Protein AF-A0A957UD30-F1 (afdb_monomer)

Mean predicted aligned error: 4.39 Å

Structure (mmCIF, N/CA/C/O backbone):
data_AF-A0A957UD30-F1
#
_entry.id   AF-A0A957UD30-F1
#
loop_
_atom_site.group_PDB
_atom_site.id
_atom_site.type_symbol
_atom_site.label_atom_id
_atom_site.label_alt_id
_atom_site.label_comp_id
_atom_site.label_asym_id
_atom_site.label_entity_id
_atom_site.label_seq_id
_atom_site.pdbx_PDB_ins_code
_atom_site.Cartn_x
_atom_site.Cartn_y
_atom_site.Cartn_z
_atom_site.occupancy
_atom_site.B_iso_or_equiv
_atom_site.auth_seq_id
_atom_site.auth_comp_id
_atom_site.auth_asym_id
_atom_site.auth_atom_id
_atom_site.pdbx_PDB_model_num
ATOM 1 N N . ALA A 1 1 ? -13.349 -13.678 13.153 1.00 71.50 1 ALA A N 1
ATOM 2 C CA . ALA A 1 1 ? -13.781 -13.770 14.564 1.00 71.50 1 ALA A CA 1
ATOM 3 C C . ALA A 1 1 ? -12.715 -14.388 15.477 1.00 71.50 1 ALA A C 1
ATOM 5 O O . ALA A 1 1 ? -12.380 -13.743 16.455 1.00 71.50 1 ALA A O 1
ATOM 6 N N . ALA A 1 2 ? -12.139 -15.567 15.177 1.00 89.81 2 ALA A N 1
ATOM 7 C CA . ALA A 1 2 ? -11.136 -16.198 16.060 1.00 89.81 2 ALA A CA 1
ATOM 8 C C . ALA A 1 2 ? -9.912 -15.302 16.354 1.00 89.81 2 ALA A C 1
ATOM 10 O O . ALA A 1 2 ? -9.639 -15.023 17.514 1.00 89.81 2 ALA A O 1
ATOM 11 N N . LEU A 1 3 ? -9.271 -14.750 15.315 1.00 94.50 3 LEU A N 1
ATOM 12 C CA . LEU A 1 3 ? -8.120 -13.846 15.476 1.00 94.50 3 LEU A CA 1
ATOM 13 C C . LEU A 1 3 ? -8.453 -12.560 16.256 1.00 94.50 3 LEU A C 1
ATOM 15 O O . LEU A 1 3 ? -7.629 -12.082 17.025 1.00 94.50 3 LEU A O 1
ATOM 19 N N . LEU A 1 4 ? -9.671 -12.021 16.111 1.00 95.50 4 LEU A N 1
ATOM 20 C CA . LEU A 1 4 ? -10.111 -10.854 16.886 1.00 95.50 4 LEU A CA 1
ATOM 21 C C . LEU A 1 4 ? -10.242 -11.192 18.373 1.00 95.50 4 LEU A C 1
ATOM 23 O O . LEU A 1 4 ? -9.811 -10.419 19.219 1.00 95.50 4 LEU A O 1
ATOM 27 N N . ALA A 1 5 ? -10.784 -12.367 18.699 1.00 94.50 5 ALA A N 1
ATOM 28 C CA . ALA A 1 5 ? -10.881 -12.818 20.082 1.00 94.50 5 ALA A CA 1
ATOM 29 C C . ALA A 1 5 ? -9.500 -13.079 20.705 1.00 94.50 5 ALA A C 1
ATOM 31 O O . ALA A 1 5 ? -9.269 -12.687 21.846 1.00 94.50 5 ALA A O 1
ATOM 32 N N . GLU A 1 6 ? -8.575 -13.683 19.954 1.00 95.88 6 GLU A N 1
ATOM 33 C CA . GLU A 1 6 ? -7.180 -13.877 20.380 1.00 95.88 6 GLU A CA 1
ATOM 34 C C . GLU A 1 6 ? -6.466 -12.543 20.644 1.00 95.88 6 GLU A C 1
ATOM 36 O O . GLU A 1 6 ? -5.699 -12.436 21.598 1.00 95.88 6 GLU A O 1
ATOM 41 N N . ALA A 1 7 ? -6.782 -11.509 19.860 1.00 95.25 7 ALA A N 1
ATOM 42 C CA . ALA A 1 7 ? -6.290 -10.147 20.054 1.00 95.25 7 ALA A CA 1
ATOM 43 C C . ALA A 1 7 ? -6.998 -9.373 21.189 1.00 95.25 7 ALA A C 1
ATOM 45 O O . ALA A 1 7 ? -6.661 -8.220 21.442 1.00 95.25 7 ALA A O 1
ATOM 46 N N . GLY A 1 8 ? -7.984 -9.967 21.874 1.00 96.38 8 GLY A N 1
ATOM 47 C CA . GLY A 1 8 ? -8.761 -9.291 22.921 1.00 96.38 8 GLY A CA 1
ATOM 48 C C . GLY A 1 8 ? -9.836 -8.327 22.401 1.00 96.38 8 GLY A C 1
ATOM 49 O O . GLY A 1 8 ? -10.389 -7.557 23.178 1.00 96.38 8 GLY A O 1
ATOM 50 N N . LEU A 1 9 ? -10.163 -8.394 21.109 1.00 96.25 9 LEU A N 1
ATOM 51 C CA . LEU A 1 9 ? -11.149 -7.570 20.399 1.00 96.25 9 LEU A CA 1
ATOM 52 C C . LEU A 1 9 ? -12.376 -8.403 19.990 1.00 96.25 9 LEU A C 1
ATOM 54 O O . LEU A 1 9 ? -12.912 -8.258 18.893 1.00 96.25 9 LEU A O 1
ATOM 58 N N . ALA A 1 10 ? -12.804 -9.335 20.849 1.00 93.69 10 ALA A N 1
ATOM 59 C CA . ALA A 1 10 ? -13.916 -10.246 20.556 1.00 93.69 10 ALA A CA 1
ATOM 60 C C . ALA A 1 10 ? -15.241 -9.510 20.284 1.00 93.69 10 ALA A C 1
ATOM 62 O O . ALA A 1 10 ? -16.039 -9.977 19.473 1.00 93.69 10 ALA A O 1
ATOM 63 N N . ASP A 1 11 ? -15.435 -8.361 20.934 1.00 93.44 11 ASP A N 1
ATOM 64 C CA . ASP A 1 11 ? -16.599 -7.486 20.753 1.00 93.44 11 ASP A CA 1
ATOM 65 C C . ASP A 1 11 ? -16.471 -6.568 19.523 1.00 93.44 11 ASP A C 1
ATOM 67 O O . ASP A 1 11 ? -17.377 -5.787 19.236 1.00 93.44 11 ASP A O 1
ATOM 71 N N . GLY A 1 12 ? -15.366 -6.681 18.782 1.00 95.50 12 GLY A N 1
ATOM 72 C CA . GLY A 1 12 ? -15.057 -5.837 17.640 1.00 95.50 12 GLY A CA 1
ATOM 73 C C . GLY A 1 12 ? -14.379 -4.523 18.017 1.00 95.50 12 GLY A C 1
ATOM 74 O O . GLY A 1 12 ? -13.949 -4.311 19.151 1.00 95.50 12 GLY A O 1
ATOM 75 N N . PHE A 1 13 ? -14.243 -3.658 17.019 1.00 97.62 13 PHE A N 1
ATOM 76 C CA . PHE A 1 13 ? -13.701 -2.307 17.134 1.00 97.62 13 PHE A CA 1
ATOM 77 C C . PHE A 1 13 ? -14.196 -1.461 15.957 1.00 97.62 13 PHE A C 1
ATOM 79 O O . PHE A 1 13 ? -14.810 -1.974 15.017 1.00 97.62 13 PHE A O 1
ATOM 86 N N . GLU A 1 14 ? -13.934 -0.165 16.021 1.00 98.12 14 GL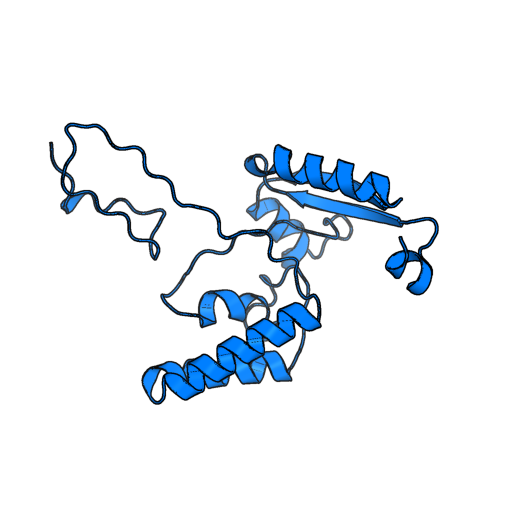U A N 1
ATOM 87 C CA . GLU A 1 14 ? -14.269 0.801 14.983 1.00 98.12 14 GLU A CA 1
ATOM 88 C C . GLU A 1 14 ? -12.988 1.467 14.495 1.00 98.12 14 GLU A C 1
ATOM 90 O O . GLU A 1 14 ? -12.097 1.714 15.306 1.00 98.12 14 GLU A O 1
ATOM 95 N N . PHE A 1 15 ? -12.895 1.718 13.190 1.00 97.69 15 PHE A N 1
ATOM 96 C CA . PHE A 1 15 ? -11.810 2.504 12.606 1.00 97.69 15 PHE A CA 1
ATOM 97 C C . PHE A 1 15 ? -12.262 3.227 11.334 1.00 97.69 15 PHE A C 1
ATOM 99 O O . PHE A 1 15 ? -13.268 2.841 10.725 1.00 97.69 15 PHE A O 1
ATOM 106 N N . SER A 1 16 ? -11.532 4.259 10.911 1.00 97.88 16 SER A N 1
ATOM 107 C CA . SER A 1 16 ? -11.790 4.970 9.655 1.00 97.88 16 SER A CA 1
ATOM 108 C C . SER A 1 16 ? -10.843 4.596 8.516 1.00 97.88 16 SER A C 1
ATOM 110 O O . SER A 1 16 ? -9.674 4.261 8.710 1.00 97.88 16 SER A O 1
ATOM 112 N N . MET A 1 17 ? -11.366 4.654 7.288 1.00 97.50 17 MET A N 1
ATOM 113 C CA . MET A 1 17 ? -10.611 4.427 6.063 1.00 97.50 17 MET A CA 1
ATOM 114 C C . MET A 1 17 ? -10.848 5.536 5.042 1.00 97.50 17 MET A C 1
ATOM 116 O O . MET A 1 17 ? -11.978 5.769 4.602 1.00 97.50 17 MET A O 1
ATOM 120 N N . GLY A 1 18 ? -9.748 6.164 4.633 1.00 97.06 18 GLY A N 1
ATOM 121 C CA . GLY A 1 18 ? -9.672 7.135 3.554 1.00 97.06 18 GLY A CA 1
ATOM 122 C C . GLY A 1 18 ? -9.612 6.455 2.189 1.00 97.06 18 GLY A C 1
ATOM 123 O O . GLY A 1 18 ? -8.823 5.526 2.007 1.00 97.06 18 GLY A O 1
ATOM 124 N N . PHE A 1 19 ? -10.410 6.919 1.227 1.00 96.88 19 PHE A N 1
ATOM 125 C CA . PHE A 1 19 ? -10.414 6.368 -0.132 1.00 96.88 19 PHE A CA 1
ATOM 126 C C . PHE A 1 19 ? -10.753 7.400 -1.210 1.00 96.88 19 PHE A C 1
ATOM 128 O O . PHE A 1 19 ? -11.427 8.403 -0.944 1.00 96.88 19 PHE A O 1
ATOM 135 N N . ASP A 1 20 ? -10.313 7.131 -2.443 1.00 94.81 20 ASP A N 1
ATOM 136 C CA . ASP A 1 20 ? -10.613 7.992 -3.586 1.00 94.81 20 ASP A CA 1
ATOM 137 C C . ASP A 1 20 ? -12.067 7.804 -4.052 1.00 94.81 20 ASP A C 1
ATOM 139 O O . ASP A 1 20 ? -12.607 6.699 -3.980 1.00 94.81 20 ASP A O 1
ATOM 143 N N . PRO A 1 21 ? -12.731 8.834 -4.613 1.00 93.44 21 PRO A N 1
ATOM 144 C CA . PRO A 1 21 ? -14.132 8.730 -5.035 1.00 93.44 21 PRO A CA 1
ATOM 145 C C . PRO A 1 21 ? -14.454 7.544 -5.961 1.00 93.44 21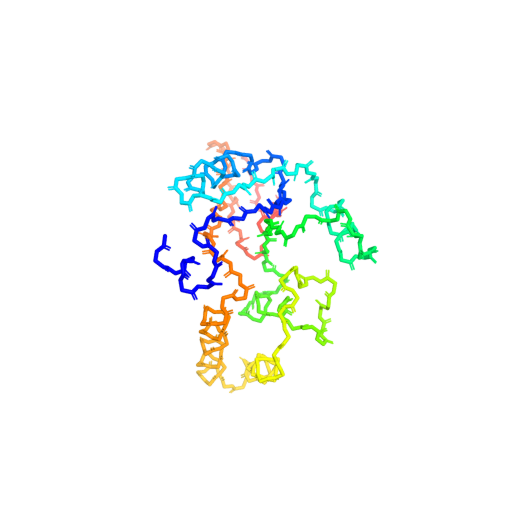 PRO A C 1
ATOM 147 O O . PRO A 1 21 ? -15.548 6.980 -5.888 1.00 93.44 21 PRO A O 1
ATOM 150 N N . GLU A 1 22 ? -13.506 7.149 -6.812 1.00 91.75 22 GLU A N 1
ATOM 151 C CA . GLU A 1 22 ? -13.640 6.024 -7.749 1.00 91.75 22 GLU A CA 1
ATOM 152 C C . GLU A 1 22 ? -13.652 4.652 -7.054 1.00 91.75 22 GLU A C 1
ATOM 154 O O . GLU A 1 22 ? -14.134 3.669 -7.618 1.00 91.75 22 GLU A O 1
ATOM 159 N N . GLU A 1 23 ? -13.163 4.577 -5.818 1.00 93.81 23 GLU A N 1
ATOM 160 C CA . GLU A 1 23 ? -13.010 3.344 -5.043 1.00 93.81 23 GLU A CA 1
ATOM 161 C C . GLU A 1 23 ? -14.200 3.071 -4.116 1.00 93.81 23 GLU A C 1
ATOM 163 O O . GLU A 1 23 ? -14.229 2.048 -3.430 1.00 93.81 23 GLU A O 1
ATOM 168 N N . ARG A 1 24 ? -15.222 3.937 -4.124 1.00 95.88 24 ARG A N 1
ATOM 169 C CA . ARG A 1 24 ? -16.425 3.797 -3.288 1.00 95.88 24 ARG A CA 1
ATOM 170 C C . ARG A 1 24 ? -17.044 2.390 -3.307 1.00 95.88 24 ARG A C 1
ATOM 172 O O . ARG A 1 24 ? -17.324 1.883 -2.224 1.00 95.88 24 ARG A O 1
ATOM 179 N N . PRO A 1 25 ? -17.232 1.716 -4.462 1.00 95.56 25 PRO A N 1
ATOM 180 C CA . PRO A 1 25 ? -17.816 0.374 -4.464 1.00 95.56 25 PRO A CA 1
ATOM 181 C C . PRO A 1 25 ? -16.967 -0.655 -3.706 1.00 95.56 25 PRO A C 1
ATOM 183 O O . PRO A 1 25 ? -17.505 -1.573 -3.092 1.00 95.56 25 PRO A O 1
ATOM 186 N N . MET A 1 26 ? -15.638 -0.506 -3.740 1.00 94.69 26 MET A N 1
ATOM 187 C CA . MET A 1 26 ? -14.720 -1.348 -2.977 1.00 94.69 26 MET A CA 1
ATOM 188 C C . MET A 1 26 ? -14.821 -1.016 -1.485 1.00 94.69 26 MET A C 1
ATOM 190 O O . MET A 1 26 ? -15.016 -1.921 -0.680 1.00 94.69 26 MET A O 1
ATOM 194 N N . ALA A 1 27 ? -14.792 0.266 -1.122 1.00 96.88 27 ALA A N 1
ATOM 195 C CA . ALA A 1 27 ? -14.940 0.717 0.259 1.00 96.88 27 ALA A CA 1
ATOM 196 C C . ALA A 1 27 ? -16.250 0.232 0.919 1.00 96.88 27 ALA A C 1
ATOM 198 O O . ALA A 1 27 ? -16.226 -0.291 2.034 1.00 96.88 27 ALA A O 1
ATOM 199 N N . GLU A 1 28 ? -17.383 0.324 0.219 1.00 97.88 28 GLU A N 1
ATOM 200 C CA . GLU A 1 28 ? -18.683 -0.173 0.698 1.00 97.88 28 GLU A CA 1
ATOM 201 C C . GLU A 1 28 ? -18.700 -1.703 0.857 1.00 97.88 28 GLU A C 1
ATOM 203 O O . GLU A 1 28 ? -19.283 -2.22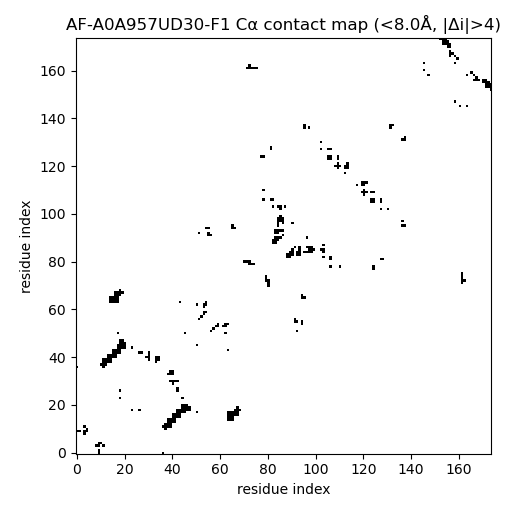2 1.811 1.00 97.88 28 GLU A O 1
ATOM 208 N N . LEU A 1 29 ? -18.019 -2.437 -0.033 1.00 97.56 29 LEU A N 1
ATOM 209 C CA . LEU A 1 29 ? -17.854 -3.884 0.101 1.00 97.56 29 LEU A CA 1
ATOM 210 C C . LEU A 1 29 ? -17.056 -4.236 1.363 1.00 97.56 29 LEU A C 1
ATOM 212 O O . LEU A 1 29 ? -17.493 -5.082 2.139 1.00 97.56 29 LEU A O 1
ATOM 216 N N . TRP A 1 30 ? -15.925 -3.569 1.604 1.00 97.19 30 TRP A N 1
ATOM 217 C CA . TRP A 1 30 ? -15.134 -3.767 2.823 1.00 97.19 30 TRP A CA 1
ATOM 218 C C . TRP A 1 30 ? -15.937 -3.445 4.081 1.00 97.19 30 TRP A C 1
ATOM 220 O O . TRP A 1 30 ? -15.932 -4.241 5.019 1.00 97.19 30 TRP A O 1
ATOM 230 N N . GLN A 1 31 ? -16.687 -2.339 4.082 1.00 98.44 31 GLN A N 1
ATOM 231 C CA . GLN A 1 31 ? -17.565 -1.977 5.194 1.00 98.44 31 GLN A CA 1
ATOM 232 C C . GLN A 1 31 ? -18.597 -3.080 5.477 1.00 98.44 31 GLN A C 1
ATOM 234 O O . GLN A 1 31 ? -18.776 -3.480 6.629 1.00 98.44 31 GLN A O 1
ATOM 239 N N . ALA A 1 32 ? -19.236 -3.622 4.436 1.00 98.50 32 ALA A N 1
ATOM 240 C CA . ALA A 1 32 ? -20.216 -4.694 4.577 1.00 98.50 32 ALA A CA 1
ATOM 241 C C . ALA A 1 32 ? -19.599 -6.022 5.057 1.00 98.50 32 ALA A C 1
ATOM 243 O O . ALA A 1 32 ? -20.221 -6.730 5.850 1.00 98.50 32 ALA A O 1
ATOM 244 N N . GLU A 1 33 ? -18.400 -6.383 4.592 1.00 97.69 33 GLU A N 1
ATOM 245 C CA . GLU A 1 33 ? -17.719 -7.619 5.000 1.00 97.69 33 GLU A CA 1
ATOM 246 C C . GLU A 1 33 ? -17.166 -7.539 6.432 1.00 97.69 33 GLU A C 1
ATOM 248 O O . GLU A 1 33 ? -17.319 -8.491 7.201 1.00 97.69 33 GLU A O 1
ATOM 253 N N . LEU A 1 34 ? -16.593 -6.399 6.828 1.00 97.38 34 LEU A N 1
ATOM 254 C CA . LEU A 1 34 ? -16.082 -6.170 8.183 1.00 97.38 34 LEU A CA 1
ATOM 255 C C . LEU A 1 34 ? -17.206 -6.154 9.229 1.00 97.38 34 LEU A C 1
ATOM 257 O O . LEU A 1 34 ? -17.059 -6.744 10.305 1.00 97.38 34 LEU A O 1
ATOM 261 N N . ALA A 1 35 ? -18.376 -5.611 8.882 1.00 97.94 35 ALA A N 1
ATOM 262 C CA . ALA A 1 35 ? -19.542 -5.627 9.762 1.00 97.94 35 ALA A CA 1
ATOM 263 C C . ALA A 1 35 ? -19.971 -7.056 10.152 1.00 97.94 35 ALA A C 1
ATOM 265 O O . ALA A 1 35 ? -20.429 -7.286 11.273 1.00 97.94 35 ALA A O 1
ATOM 266 N N . LYS A 1 36 ? -19.769 -8.055 9.277 1.00 96.94 36 LYS A N 1
ATOM 267 C CA . LYS A 1 36 ? -20.095 -9.469 9.568 1.00 96.94 36 LYS A CA 1
ATOM 268 C C . LYS A 1 36 ? -19.235 -10.071 10.679 1.00 96.94 36 LYS A C 1
ATOM 270 O O . LYS A 1 36 ? -19.608 -11.103 11.235 1.00 96.94 36 LYS A O 1
ATOM 275 N N . ILE A 1 37 ? -18.089 -9.464 10.984 1.00 96.31 37 ILE A N 1
ATOM 276 C CA . ILE A 1 37 ? -17.170 -9.904 12.040 1.00 96.31 37 ILE A CA 1
ATOM 277 C C . ILE A 1 37 ? -17.104 -8.924 13.219 1.00 96.31 37 ILE A C 1
ATOM 279 O O . ILE A 1 37 ? -16.209 -9.059 14.047 1.00 96.31 37 ILE A O 1
ATOM 283 N N . GLY A 1 38 ? -18.052 -7.982 13.308 1.00 95.69 38 GLY A N 1
ATOM 284 C CA . GLY A 1 38 ? -18.153 -7.020 14.409 1.00 95.69 38 GLY A CA 1
ATOM 285 C C . GLY A 1 38 ? -17.250 -5.795 14.269 1.00 95.69 38 GLY A C 1
ATOM 286 O O . GLY A 1 38 ? -17.124 -5.038 15.221 1.00 95.69 38 GLY A O 1
ATOM 287 N N . VAL A 1 39 ? -16.622 -5.586 13.111 1.00 98.19 39 VAL A N 1
ATOM 288 C CA . VAL A 1 39 ? -15.754 -4.427 12.877 1.00 98.19 39 VAL A CA 1
ATOM 289 C C . VAL A 1 39 ? -16.535 -3.339 12.145 1.00 98.19 39 VAL A C 1
ATOM 291 O O . VAL A 1 39 ? -17.072 -3.576 11.061 1.00 98.19 39 VAL A O 1
ATOM 294 N N . THR A 1 40 ? -16.593 -2.145 12.731 1.00 98.56 40 THR A N 1
ATOM 295 C CA . THR A 1 40 ? -17.234 -0.970 12.129 1.00 98.56 40 THR A CA 1
ATOM 296 C C . THR A 1 40 ? -16.202 -0.188 11.325 1.00 98.56 40 THR A C 1
ATOM 298 O O . THR A 1 40 ? -15.229 0.308 11.883 1.00 98.56 40 THR A O 1
ATOM 301 N N . LEU A 1 41 ? -16.414 -0.070 10.013 1.00 98.56 41 LEU A N 1
ATOM 302 C CA . LEU A 1 41 ? -15.559 0.723 9.129 1.00 98.56 41 LEU A CA 1
ATOM 303 C C . LEU A 1 41 ? -16.231 2.054 8.778 1.00 98.56 41 LEU A C 1
ATOM 305 O O . LEU A 1 41 ? -17.247 2.066 8.076 1.00 98.56 41 LEU A O 1
ATOM 309 N N . ASN A 1 42 ? -15.638 3.164 9.207 1.00 98.50 42 ASN A N 1
ATOM 310 C CA . ASN A 1 42 ? -16.046 4.507 8.811 1.00 98.50 42 ASN A CA 1
ATOM 311 C C . ASN A 1 42 ? -15.378 4.893 7.495 1.00 98.50 42 ASN A C 1
ATOM 313 O O . ASN A 1 42 ? -14.165 4.803 7.346 1.00 98.50 42 ASN A O 1
ATOM 317 N N . LEU A 1 43 ? -16.181 5.312 6.524 1.00 98.31 43 LEU A N 1
ATOM 318 C CA . LEU A 1 43 ? -15.713 5.616 5.178 1.00 98.31 43 LEU A CA 1
ATOM 319 C C . LEU A 1 43 ? -15.518 7.123 5.011 1.00 98.31 43 LEU A C 1
ATOM 321 O O . LEU A 1 43 ? -16.482 7.886 5.072 1.00 98.31 43 LEU A O 1
ATOM 325 N N . GLU A 1 44 ? -14.283 7.533 4.734 1.00 97.38 44 GLU A N 1
ATOM 326 C CA . GLU A 1 44 ? -13.898 8.928 4.532 1.00 97.38 44 GLU A CA 1
ATOM 327 C C . GLU A 1 44 ? -13.444 9.157 3.088 1.00 97.38 44 GLU A C 1
ATOM 329 O O . GLU A 1 44 ? -12.364 8.751 2.665 1.00 97.38 44 GLU A O 1
ATOM 334 N N . GLN A 1 45 ? -14.295 9.802 2.292 1.00 97.12 45 GLN A N 1
ATOM 335 C CA . GLN A 1 45 ? -13.987 10.051 0.887 1.00 97.12 45 GLN A CA 1
ATOM 336 C C . GLN A 1 45 ? -13.277 11.397 0.709 1.00 97.12 45 GLN A C 1
ATOM 338 O O . GLN A 1 45 ? -13.873 12.444 0.969 1.00 97.12 45 GLN A O 1
ATOM 343 N N . ALA A 1 46 ? -12.067 11.375 0.155 1.00 95.56 46 ALA A N 1
ATOM 344 C CA . ALA A 1 46 ? -11.322 12.559 -0.273 1.00 95.56 46 ALA A CA 1
ATOM 345 C C . ALA A 1 46 ? -10.351 12.185 -1.403 1.00 95.56 46 ALA A C 1
ATOM 347 O O . ALA A 1 46 ? -9.999 11.017 -1.554 1.00 95.56 46 ALA A O 1
ATOM 348 N N . ASP A 1 47 ? -9.930 13.154 -2.217 1.00 94.31 47 ASP A N 1
ATOM 349 C CA . ASP A 1 47 ? -8.892 12.897 -3.218 1.00 94.31 47 ASP A CA 1
ATOM 350 C C . ASP A 1 47 ? -7.548 12.547 -2.556 1.00 94.31 47 ASP A C 1
ATOM 352 O O . ASP A 1 47 ? -7.260 12.970 -1.433 1.00 94.31 47 ASP A O 1
ATOM 356 N N . PHE A 1 48 ? -6.722 11.782 -3.273 1.00 92.69 48 PHE A N 1
ATOM 357 C CA . PHE A 1 48 ? -5.434 11.299 -2.782 1.00 92.69 48 PHE A CA 1
ATOM 358 C C . PHE A 1 48 ? -4.540 12.401 -2.205 1.00 92.69 48 PHE A C 1
ATOM 360 O O . PHE A 1 48 ? -3.968 12.207 -1.136 1.00 92.69 48 PHE A O 1
ATOM 367 N N . MET A 1 49 ? -4.420 13.555 -2.873 1.00 93.81 49 MET A N 1
ATOM 368 C CA . MET A 1 49 ? -3.504 14.608 -2.421 1.00 93.81 49 MET A CA 1
ATOM 369 C C . MET A 1 49 ? -3.985 15.246 -1.121 1.00 93.81 49 MET A C 1
ATOM 371 O O . MET A 1 49 ? -3.168 15.481 -0.235 1.00 93.81 49 MET A O 1
ATOM 375 N N . THR A 1 50 ? -5.296 15.448 -0.973 1.00 94.50 50 THR A N 1
ATOM 376 C CA . THR A 1 50 ? -5.893 15.878 0.296 1.00 94.50 50 THR A CA 1
ATOM 377 C C . THR A 1 50 ? -5.600 14.866 1.407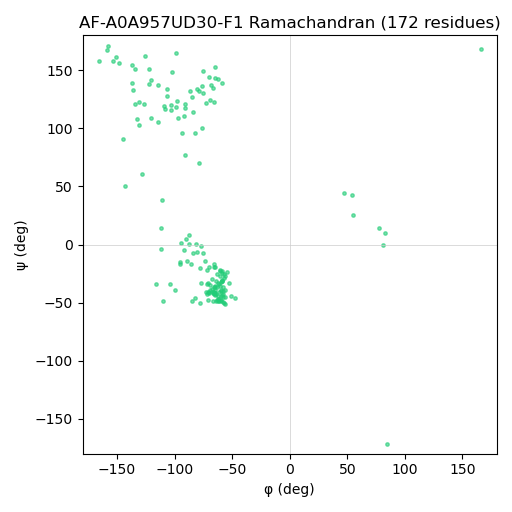 1.00 94.50 50 THR A C 1
ATOM 379 O O . THR A 1 50 ? -5.119 15.248 2.470 1.00 94.50 50 THR A O 1
ATOM 382 N N . ARG A 1 51 ? -5.818 13.564 1.164 1.00 94.69 51 ARG A N 1
ATOM 383 C CA . ARG A 1 51 ? -5.538 12.509 2.161 1.00 94.69 51 ARG A CA 1
ATOM 384 C C . ARG A 1 51 ? -4.061 12.447 2.537 1.00 94.69 51 ARG A C 1
ATOM 386 O O . ARG A 1 51 ? -3.734 12.357 3.717 1.00 94.69 51 ARG A O 1
ATOM 393 N N . TRP A 1 52 ? -3.177 12.521 1.547 1.00 95.12 52 TRP A N 1
ATOM 394 C CA . TRP A 1 52 ? -1.731 12.535 1.737 1.00 95.12 52 TRP A CA 1
ATOM 395 C C . TRP A 1 52 ? -1.274 13.738 2.562 1.00 95.12 52 TRP A C 1
ATOM 397 O O . TRP A 1 52 ? -0.532 13.574 3.526 1.00 95.12 52 TRP A O 1
ATOM 407 N N . GLU A 1 53 ? -1.761 14.937 2.246 1.00 94.75 53 GLU A N 1
ATOM 408 C CA . GLU A 1 53 ? -1.417 16.140 3.001 1.00 94.75 53 GLU A CA 1
ATOM 409 C C . GLU A 1 53 ? -1.942 16.062 4.444 1.00 94.75 53 GLU A C 1
ATOM 411 O O . GLU A 1 53 ? -1.213 16.362 5.388 1.00 94.75 53 GLU A O 1
ATOM 416 N N . THR A 1 54 ? -3.177 15.599 4.648 1.00 93.69 54 THR A N 1
ATOM 417 C CA . THR A 1 54 ? -3.761 15.433 5.986 1.00 93.69 54 THR A CA 1
ATOM 418 C C . THR A 1 54 ? -3.019 14.391 6.826 1.00 93.69 54 THR A C 1
ATOM 420 O O . THR A 1 54 ? -2.693 14.674 7.979 1.00 93.69 54 THR A O 1
ATOM 423 N N . ALA A 1 55 ? -2.747 13.209 6.269 1.00 93.12 55 ALA A N 1
ATOM 424 C CA . ALA A 1 55 ? -2.169 12.089 7.007 1.00 93.12 55 ALA A CA 1
ATOM 425 C C . ALA A 1 55 ? -0.645 12.185 7.143 1.00 93.12 55 ALA A C 1
ATOM 427 O O . ALA A 1 55 ? -0.106 11.966 8.224 1.00 93.12 55 ALA A O 1
ATOM 428 N N . MET A 1 56 ? 0.060 12.505 6.058 1.00 92.75 56 MET A N 1
ATOM 429 C CA . MET A 1 56 ? 1.514 12.342 5.985 1.00 92.75 56 MET A CA 1
ATOM 430 C C . MET A 1 56 ? 2.261 13.649 6.221 1.00 92.75 56 MET A C 1
ATOM 432 O O . MET A 1 56 ? 3.269 13.643 6.921 1.00 92.75 56 MET A O 1
ATOM 436 N N . VAL A 1 57 ? 1.754 14.767 5.694 1.00 91.44 57 VAL A N 1
ATOM 437 C CA . VAL A 1 57 ? 2.404 16.082 5.842 1.00 91.44 57 VAL A CA 1
ATOM 438 C C . VAL A 1 57 ? 2.016 16.754 7.156 1.00 91.44 57 VAL A C 1
ATOM 440 O O . VAL A 1 57 ? 2.877 17.242 7.885 1.00 91.44 57 VAL A O 1
ATOM 443 N N . ASN A 1 58 ? 0.718 16.791 7.458 1.00 91.81 58 ASN A N 1
ATOM 444 C CA . ASN A 1 58 ? 0.194 17.494 8.627 1.00 91.81 58 ASN A CA 1
ATOM 445 C C . ASN A 1 58 ? 0.134 16.625 9.886 1.00 91.81 58 ASN A C 1
ATOM 447 O O . ASN A 1 58 ? -0.064 17.181 10.965 1.00 91.81 58 ASN A O 1
ATOM 451 N N . ASP A 1 59 ? 0.276 15.301 9.747 1.00 89.75 59 ASP A N 1
ATOM 452 C CA . ASP A 1 59 ? 0.118 14.326 10.837 1.00 89.75 59 ASP A CA 1
ATOM 453 C C . ASP A 1 59 ? -1.158 14.597 11.658 1.00 89.75 59 ASP A C 1
ATOM 455 O O . ASP A 1 59 ? -1.155 14.673 12.889 1.00 89.75 59 ASP A O 1
ATOM 459 N N . SER A 1 60 ? -2.255 14.874 10.943 1.00 93.31 60 SER A N 1
ATOM 460 C CA . SER A 1 60 ? -3.499 15.321 11.560 1.00 93.31 60 SER A CA 1
ATOM 461 C C . SER A 1 60 ? -4.100 14.208 12.423 1.00 93.31 60 SER A C 1
ATOM 463 O O . SER A 1 60 ? -4.239 13.086 11.934 1.00 93.31 60 SER A O 1
ATOM 465 N N . PRO A 1 61 ? -4.564 14.498 13.653 1.00 90.94 61 PRO A N 1
ATOM 466 C CA . PRO A 1 61 ? -5.305 13.522 14.454 1.00 90.94 61 PRO A CA 1
ATOM 467 C C . PRO A 1 61 ? -6.659 13.148 13.831 1.00 90.94 61 PRO A C 1
ATOM 469 O O . PRO A 1 61 ? -7.240 12.140 14.216 1.00 90.94 61 PRO A O 1
ATOM 472 N N . ASP A 1 62 ? -7.147 13.953 12.882 1.00 89.44 62 ASP A N 1
ATOM 473 C CA . ASP A 1 62 ? -8.374 13.695 12.122 1.00 89.44 62 ASP A CA 1
ATOM 474 C C . ASP A 1 62 ? -8.106 12.886 10.835 1.00 89.44 62 ASP A C 1
ATOM 476 O O . ASP A 1 62 ? -9.000 12.729 10.010 1.00 89.44 62 ASP A O 1
ATOM 480 N N . ALA A 1 63 ? -6.867 12.438 10.597 1.00 94.00 63 ALA A N 1
ATOM 481 C CA . ALA A 1 63 ? -6.550 11.609 9.441 1.00 94.00 63 ALA A CA 1
ATOM 482 C C . ALA A 1 63 ? -7.153 10.199 9.589 1.00 94.00 63 ALA A C 1
ATOM 484 O O . ALA A 1 63 ? -7.121 9.641 10.688 1.00 94.00 63 ALA A O 1
ATOM 485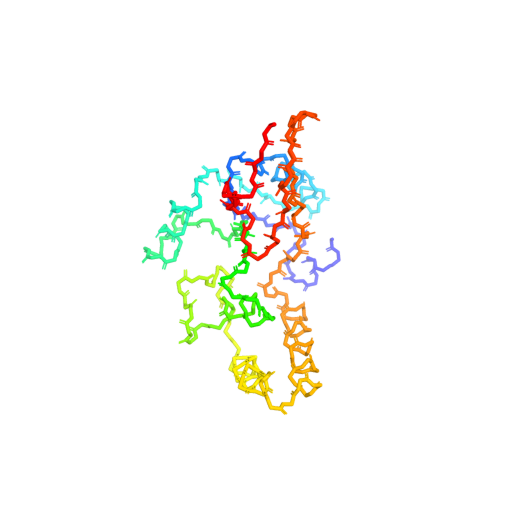 N N . PRO A 1 64 ? -7.622 9.576 8.490 1.00 94.44 64 PRO A N 1
ATOM 486 C CA . PRO A 1 64 ? -8.089 8.200 8.537 1.00 94.44 64 PRO A CA 1
ATOM 487 C C . PRO A 1 64 ? -7.010 7.223 9.010 1.00 94.44 64 PRO A C 1
ATOM 489 O O . PRO A 1 64 ? -5.865 7.297 8.556 1.00 94.44 64 PRO A O 1
ATOM 492 N N . GLU A 1 65 ? -7.395 6.260 9.849 1.00 95.12 65 GLU A N 1
ATOM 493 C CA . GLU A 1 65 ? -6.483 5.240 10.396 1.00 95.12 65 GLU A CA 1
ATOM 494 C C . GLU A 1 65 ? -5.970 4.271 9.321 1.00 95.12 65 GLU A C 1
ATOM 496 O O . GLU A 1 65 ? -4.854 3.761 9.411 1.00 95.12 65 GLU A O 1
ATOM 501 N N . ALA A 1 66 ? -6.770 4.034 8.280 1.00 95.25 66 ALA A N 1
ATOM 502 C CA . ALA A 1 66 ? -6.392 3.273 7.098 1.00 95.25 66 ALA A CA 1
ATOM 503 C C . ALA A 1 66 ? -6.567 4.111 5.828 1.00 95.25 66 ALA A C 1
ATOM 505 O O . ALA A 1 66 ? -7.434 4.976 5.740 1.00 95.25 66 ALA A O 1
ATOM 506 N N . ASN A 1 67 ? -5.768 3.834 4.801 1.00 95.38 67 ASN A N 1
ATOM 507 C CA . ASN A 1 67 ? -5.876 4.513 3.514 1.00 95.38 67 ASN A CA 1
ATOM 508 C C . ASN A 1 67 ? -5.759 3.519 2.365 1.00 95.38 67 ASN A C 1
ATOM 510 O O . ASN A 1 67 ? -4.906 2.631 2.381 1.00 95.38 67 ASN A O 1
ATOM 514 N N . THR A 1 68 ? -6.583 3.706 1.339 1.00 94.62 68 THR A N 1
ATOM 515 C CA . THR A 1 68 ? -6.351 3.081 0.040 1.00 94.62 68 THR A CA 1
ATOM 516 C C . THR A 1 68 ? -5.243 3.836 -0.680 1.00 94.62 68 THR A C 1
ATOM 518 O O . THR A 1 68 ? -5.194 5.073 -0.673 1.00 94.62 68 THR A O 1
ATOM 521 N N . ILE A 1 69 ? -4.328 3.083 -1.283 1.00 92.19 69 ILE A N 1
ATOM 522 C CA . ILE A 1 69 ? -3.183 3.623 -2.008 1.00 92.19 69 ILE A CA 1
ATOM 523 C C . ILE A 1 69 ? -3.043 2.850 -3.309 1.00 92.19 69 ILE A C 1
ATOM 525 O O . ILE A 1 69 ? -3.054 1.618 -3.323 1.00 92.19 69 ILE A O 1
ATOM 529 N N . PHE A 1 70 ? -2.870 3.591 -4.396 1.00 89.81 70 PHE A N 1
ATOM 530 C CA . PHE A 1 70 ? -2.397 3.057 -5.659 1.00 89.81 70 PHE A CA 1
ATOM 531 C C . PHE A 1 70 ? -0.955 3.511 -5.868 1.00 89.81 70 PHE A C 1
ATOM 533 O O . PHE A 1 70 ? -0.646 4.690 -5.702 1.00 89.81 70 PHE A O 1
ATOM 540 N N . TRP A 1 71 ? -0.087 2.582 -6.263 1.00 89.25 71 TRP A N 1
ATOM 541 C CA . TRP A 1 71 ? 1.297 2.884 -6.606 1.00 89.25 71 TRP A CA 1
ATOM 542 C C . TRP A 1 71 ? 1.628 2.351 -8.000 1.00 89.25 71 TRP A C 1
ATOM 544 O O . TRP A 1 71 ? 1.497 1.156 -8.270 1.00 89.25 71 TRP A O 1
ATOM 554 N N . GLY A 1 72 ? 2.040 3.251 -8.893 1.00 86.81 72 GLY A N 1
ATOM 555 C CA . GLY A 1 72 ? 2.553 2.917 -10.222 1.00 86.81 72 GLY A CA 1
ATOM 556 C C . GLY A 1 72 ? 4.085 2.929 -10.248 1.00 86.81 72 GLY A C 1
ATOM 557 O O . GLY A 1 72 ? 4.704 3.462 -9.332 1.00 86.81 72 GLY A O 1
ATOM 558 N N . PRO A 1 73 ? 4.725 2.356 -11.280 1.00 85.38 73 PRO A N 1
ATOM 559 C CA . PRO A 1 73 ? 6.178 2.390 -11.378 1.00 85.38 73 PRO A CA 1
ATOM 560 C C . PRO A 1 73 ? 6.680 3.792 -11.750 1.00 85.38 73 PRO A C 1
ATOM 562 O O . PRO A 1 73 ? 6.362 4.295 -12.827 1.00 85.38 73 PRO A O 1
ATOM 565 N N . ASP A 1 74 ? 7.535 4.386 -10.915 1.00 82.88 74 ASP A N 1
ATOM 566 C CA . ASP A 1 74 ? 8.316 5.583 -11.284 1.00 82.88 74 ASP A CA 1
ATOM 567 C C . ASP A 1 74 ? 9.508 5.214 -12.176 1.00 82.88 74 ASP A C 1
ATOM 569 O O . ASP A 1 74 ? 9.934 5.955 -13.065 1.00 82.88 74 ASP A O 1
ATOM 573 N N . ILE A 1 75 ? 10.056 4.027 -11.918 1.00 83.44 75 ILE A N 1
ATOM 574 C CA . ILE A 1 75 ? 11.137 3.393 -12.662 1.00 83.44 75 ILE A CA 1
ATOM 575 C C . ILE A 1 75 ? 10.776 1.934 -12.918 1.00 83.44 75 ILE A C 1
ATOM 577 O O . ILE A 1 75 ? 10.079 1.295 -12.131 1.00 83.44 75 ILE A O 1
ATOM 581 N N . VAL A 1 76 ? 11.279 1.373 -14.015 1.00 85.25 76 VAL A N 1
ATOM 582 C CA . VAL A 1 76 ? 11.040 -0.037 -14.335 1.00 85.25 76 VAL A CA 1
ATOM 583 C C . VAL A 1 76 ? 11.919 -0.917 -13.446 1.00 85.25 76 VAL A C 1
ATOM 585 O O . VAL A 1 76 ? 13.102 -1.097 -13.727 1.00 85.25 76 VAL A O 1
ATOM 588 N N . GLY A 1 77 ? 11.341 -1.477 -12.383 1.00 90.06 77 GLY A N 1
ATOM 589 C CA . GLY A 1 77 ? 11.998 -2.466 -11.527 1.00 90.06 77 GLY A CA 1
ATOM 590 C C . GLY A 1 77 ? 11.268 -2.693 -10.197 1.00 90.06 77 GLY A C 1
ATOM 591 O O . GLY A 1 77 ? 10.397 -1.902 -9.850 1.00 90.06 77 GLY A O 1
ATOM 592 N N . PRO A 1 78 ? 11.617 -3.741 -9.426 1.00 93.62 78 PRO A N 1
ATOM 593 C CA . PRO A 1 78 ? 10.921 -4.067 -8.175 1.00 93.62 78 PRO A CA 1
ATOM 594 C C . PRO A 1 78 ? 11.047 -2.987 -7.094 1.00 93.62 78 PRO A C 1
ATOM 596 O O . PRO A 1 78 ? 10.123 -2.791 -6.311 1.00 93.62 78 PRO A O 1
ATOM 599 N N . TYR A 1 79 ? 12.172 -2.262 -7.069 1.00 95.25 79 TYR A N 1
ATOM 600 C CA . TYR A 1 79 ? 12.477 -1.281 -6.025 1.00 95.25 79 TYR A CA 1
ATOM 601 C C . TYR A 1 79 ? 11.396 -0.202 -5.873 1.00 95.25 79 TYR A C 1
ATOM 603 O O . TYR A 1 79 ? 11.051 0.144 -4.748 1.00 95.25 79 TYR A O 1
ATOM 611 N N . THR A 1 80 ? 10.809 0.279 -6.977 1.00 93.31 80 THR A N 1
ATOM 612 C CA . THR A 1 80 ? 9.787 1.346 -6.952 1.00 93.31 80 THR A CA 1
ATOM 613 C C . THR A 1 80 ? 8.563 0.979 -6.112 1.00 93.31 80 THR A C 1
ATOM 615 O O . THR A 1 80 ? 7.998 1.856 -5.479 1.00 93.31 80 THR A O 1
ATOM 618 N N . TYR A 1 81 ? 8.191 -0.303 -6.042 1.00 94.12 81 TYR A N 1
ATOM 619 C CA . TYR A 1 81 ? 7.029 -0.771 -5.277 1.00 94.12 81 TYR A CA 1
ATOM 620 C C . TYR A 1 81 ? 7.347 -1.034 -3.801 1.00 94.12 81 TYR A C 1
ATOM 622 O O . TYR A 1 81 ? 6.443 -1.152 -2.980 1.00 94.12 81 TYR A O 1
ATOM 630 N N . LEU A 1 82 ? 8.633 -1.155 -3.468 1.00 95.94 82 LEU A N 1
ATOM 631 C CA . LEU A 1 82 ? 9.113 -1.552 -2.147 1.00 95.94 82 LEU A CA 1
ATOM 632 C C . LEU A 1 82 ? 9.644 -0.358 -1.345 1.00 95.94 82 LEU A C 1
ATOM 634 O O . LEU A 1 82 ? 9.455 -0.289 -0.130 1.00 95.94 82 LEU A O 1
ATOM 638 N N . VAL A 1 83 ? 10.259 0.617 -2.015 1.00 95.81 83 VAL A N 1
ATOM 639 C CA . VAL A 1 83 ? 10.802 1.818 -1.372 1.00 95.81 83 VAL A CA 1
ATOM 640 C C . VAL A 1 83 ? 9.767 2.680 -0.625 1.00 95.81 83 VAL A C 1
ATOM 642 O O . VAL A 1 83 ? 10.168 3.283 0.369 1.00 95.81 83 VAL A O 1
ATOM 645 N N . PRO A 1 84 ? 8.455 2.709 -0.960 1.00 94.81 84 PRO A N 1
ATOM 646 C CA . PRO A 1 84 ? 7.477 3.436 -0.145 1.00 94.81 84 PRO A CA 1
ATOM 647 C C . PRO A 1 84 ? 7.368 2.922 1.296 1.00 94.81 84 PRO A C 1
ATOM 649 O O . PRO A 1 84 ? 6.979 3.678 2.172 1.00 94.81 84 PRO A O 1
ATOM 652 N N . PHE A 1 85 ? 7.749 1.669 1.567 1.00 96.19 85 PHE A N 1
ATOM 653 C CA . PHE A 1 85 ? 7.780 1.102 2.921 1.00 96.19 85 PHE A CA 1
ATOM 654 C C . PHE A 1 85 ? 9.103 1.364 3.660 1.00 96.19 85 PHE A C 1
ATOM 656 O O . PHE A 1 85 ? 9.275 0.929 4.795 1.00 96.19 85 PHE A O 1
ATOM 663 N N . ASN A 1 86 ? 10.057 2.061 3.034 1.00 95.69 86 ASN A N 1
ATOM 664 C CA . ASN A 1 86 ? 11.321 2.437 3.656 1.00 95.69 86 ASN A CA 1
ATOM 665 C C . ASN A 1 86 ? 11.212 3.836 4.274 1.00 95.69 86 ASN A C 1
ATOM 667 O O . ASN A 1 86 ? 11.420 4.851 3.603 1.00 95.69 86 ASN A O 1
ATOM 671 N N . MET A 1 87 ? 10.923 3.885 5.579 1.00 91.19 87 MET A N 1
ATOM 672 C CA . MET A 1 87 ? 10.782 5.133 6.347 1.00 91.19 87 MET A CA 1
ATOM 673 C C . MET A 1 87 ? 12.027 6.025 6.335 1.00 91.19 87 MET A C 1
ATOM 675 O O . MET A 1 87 ? 11.911 7.229 6.550 1.00 91.19 87 MET A O 1
ATOM 679 N N . ALA A 1 88 ? 13.217 5.474 6.081 1.00 93.25 88 ALA A N 1
ATOM 680 C CA . ALA A 1 88 ? 14.439 6.270 6.003 1.00 93.25 88 ALA A CA 1
ATOM 681 C C . ALA A 1 88 ? 14.574 7.029 4.670 1.00 93.25 88 ALA A C 1
ATOM 683 O O . ALA A 1 88 ? 15.337 7.992 4.595 1.00 93.25 88 ALA A O 1
ATOM 684 N N . VAL A 1 89 ? 13.854 6.598 3.628 1.00 94.06 89 VAL A N 1
ATOM 685 C CA . VAL A 1 89 ? 13.958 7.151 2.269 1.00 94.06 89 VAL A CA 1
ATOM 686 C C . VAL A 1 89 ? 12.704 7.933 1.887 1.00 94.06 89 VAL A C 1
ATOM 688 O O . VAL A 1 89 ? 12.824 9.066 1.425 1.00 94.06 89 VAL A O 1
ATOM 691 N N . LEU A 1 90 ? 11.513 7.362 2.093 1.00 93.06 90 LEU A N 1
ATOM 692 C CA . LEU A 1 90 ? 10.227 7.969 1.727 1.00 93.06 90 LEU A CA 1
ATOM 693 C C . LEU A 1 90 ? 9.240 7.990 2.914 1.00 93.06 90 LEU A C 1
ATOM 695 O O . LEU A 1 90 ? 8.158 7.408 2.818 1.00 93.06 90 LEU A O 1
ATOM 699 N N . PRO A 1 91 ? 9.564 8.672 4.030 1.00 91.75 91 PRO A N 1
ATOM 700 C CA . PRO A 1 91 ? 8.699 8.699 5.216 1.00 91.75 91 PRO A CA 1
ATOM 701 C C . PRO A 1 91 ? 7.298 9.248 4.919 1.00 91.75 91 PRO A C 1
ATOM 703 O O . PRO A 1 91 ? 6.306 8.731 5.432 1.00 91.75 91 PRO A O 1
ATOM 706 N N . ASP A 1 92 ? 7.208 10.240 4.032 1.00 92.69 92 ASP A N 1
ATOM 707 C CA . ASP A 1 92 ? 5.948 10.900 3.684 1.00 92.69 92 ASP A CA 1
ATOM 708 C C . ASP A 1 92 ? 5.060 10.043 2.766 1.00 92.69 92 ASP A C 1
ATOM 710 O O . ASP A 1 92 ? 3.920 10.406 2.504 1.00 92.69 92 ASP A O 1
ATOM 714 N N . TRP A 1 93 ? 5.545 8.903 2.265 1.00 92.31 93 TRP A N 1
ATOM 715 C CA . TRP A 1 93 ? 4.788 8.020 1.363 1.00 92.31 93 TRP A CA 1
ATOM 716 C C . TRP A 1 93 ? 4.421 6.674 1.995 1.00 92.31 93 TRP A C 1
ATOM 718 O O . TRP A 1 93 ? 3.681 5.891 1.401 1.00 92.31 93 TRP A O 1
ATOM 728 N N . ASN A 1 94 ? 4.878 6.418 3.220 1.00 94.00 94 ASN A N 1
ATOM 729 C CA . ASN A 1 94 ? 4.629 5.174 3.935 1.00 94.00 94 ASN A CA 1
ATOM 730 C C . ASN A 1 94 ? 3.355 5.241 4.789 1.00 94.00 94 ASN A C 1
ATOM 732 O O . ASN A 1 94 ? 3.415 5.405 6.008 1.00 94.00 94 ASN A O 1
ATOM 736 N N . PHE A 1 95 ? 2.183 5.125 4.165 1.00 93.19 95 PHE A N 1
ATOM 737 C CA . PHE A 1 95 ? 0.900 5.251 4.875 1.00 93.19 95 PHE A CA 1
ATOM 738 C C . PHE A 1 95 ? 0.689 4.209 5.980 1.00 93.19 95 PHE A C 1
ATOM 740 O O . PHE A 1 95 ? -0.087 4.457 6.898 1.00 93.19 95 PHE A O 1
ATOM 747 N N . SER A 1 96 ? 1.379 3.067 5.929 1.00 92.94 96 SER A N 1
ATOM 748 C CA . SER A 1 96 ? 1.313 2.066 6.996 1.00 92.94 96 SER A CA 1
ATOM 749 C C . SER A 1 96 ? 2.253 2.346 8.163 1.00 92.94 96 SER A C 1
ATOM 751 O O . SER A 1 96 ? 2.193 1.646 9.172 1.00 92.94 96 SER A O 1
ATOM 753 N N . ARG A 1 97 ? 3.127 3.355 8.034 1.00 92.56 97 ARG A N 1
ATOM 754 C CA . ARG A 1 97 ? 4.174 3.692 9.008 1.00 92.56 97 ARG A CA 1
ATOM 755 C C . ARG A 1 97 ? 5.087 2.500 9.329 1.00 92.56 97 ARG A C 1
ATOM 757 O O . ARG A 1 97 ? 5.672 2.441 10.409 1.00 92.56 97 ARG A O 1
ATOM 764 N N . TYR A 1 98 ? 5.204 1.544 8.405 1.00 96.00 98 TYR A N 1
ATOM 765 C CA . TYR A 1 98 ? 6.031 0.354 8.582 1.00 96.00 98 TYR A CA 1
ATOM 766 C C . TYR A 1 98 ? 7.510 0.740 8.661 1.00 96.00 98 TYR A C 1
ATOM 768 O O . TYR A 1 98 ? 8.032 1.335 7.724 1.00 96.00 98 TYR A O 1
ATOM 776 N N . ASP A 1 99 ? 8.195 0.388 9.748 1.00 94.56 99 ASP A N 1
ATOM 777 C CA . ASP A 1 99 ? 9.613 0.698 9.938 1.00 94.56 99 ASP A CA 1
ATOM 778 C C . ASP A 1 99 ? 10.391 -0.548 10.370 1.00 94.56 99 ASP A C 1
ATOM 780 O O . ASP A 1 99 ? 10.328 -0.985 11.521 1.00 94.56 99 ASP A O 1
ATOM 784 N N . ASN A 1 100 ? 11.122 -1.139 9.424 1.00 97.38 100 ASN A N 1
ATOM 785 C CA . ASN A 1 100 ? 11.957 -2.305 9.670 1.00 97.38 100 ASN A CA 1
ATOM 786 C C . ASN A 1 100 ? 13.354 -2.107 9.050 1.00 97.38 100 ASN A C 1
ATOM 788 O O . ASN A 1 100 ? 13.515 -2.202 7.831 1.00 97.38 100 ASN A O 1
ATOM 792 N N . PRO A 1 101 ? 14.403 -1.894 9.869 1.00 97.19 101 PRO A N 1
ATOM 793 C CA . PRO A 1 101 ? 15.759 -1.676 9.369 1.00 97.19 101 PRO A CA 1
ATOM 794 C C . PRO A 1 101 ? 16.317 -2.829 8.525 1.00 97.19 101 PRO A C 1
ATOM 796 O O . PRO A 1 101 ? 17.117 -2.586 7.623 1.00 97.19 101 PRO A O 1
ATOM 799 N N . ALA A 1 102 ? 15.909 -4.075 8.799 1.00 97.94 102 ALA A N 1
ATOM 800 C CA . ALA A 1 102 ? 16.348 -5.229 8.017 1.00 97.94 102 ALA A CA 1
ATOM 801 C C . ALA A 1 102 ? 15.717 -5.225 6.618 1.00 97.94 102 ALA A C 1
ATOM 803 O O . ALA A 1 102 ? 16.414 -5.480 5.640 1.00 97.94 102 ALA A O 1
ATOM 804 N N . TYR A 1 103 ? 14.433 -4.866 6.522 1.00 98.38 103 TYR A N 1
ATOM 805 C CA . TYR A 1 103 ? 13.748 -4.671 5.245 1.00 98.38 103 TYR A CA 1
ATOM 806 C C . TYR A 1 103 ? 14.403 -3.546 4.431 1.00 98.38 103 TYR A C 1
ATOM 808 O O . TYR A 1 103 ? 14.740 -3.750 3.266 1.00 98.38 103 TYR A O 1
ATOM 816 N N . ASN A 1 104 ? 14.654 -2.394 5.065 1.00 97.50 104 ASN A N 1
ATOM 817 C CA . ASN A 1 104 ? 15.265 -1.229 4.415 1.00 97.50 104 ASN A CA 1
ATOM 818 C C . ASN A 1 104 ? 16.629 -1.587 3.802 1.00 97.50 104 ASN A C 1
ATOM 820 O O . ASN A 1 104 ? 16.864 -1.351 2.618 1.00 97.50 104 ASN A O 1
ATOM 824 N N . ALA A 1 105 ? 17.504 -2.226 4.587 1.00 97.88 105 ALA A N 1
ATOM 825 C CA . ALA A 1 105 ? 18.821 -2.651 4.115 1.00 97.88 105 ALA A CA 1
ATOM 826 C C . ALA A 1 105 ? 18.731 -3.663 2.961 1.00 97.88 105 ALA A C 1
ATOM 828 O O . ALA A 1 105 ? 19.476 -3.558 1.987 1.00 97.88 105 ALA A O 1
ATOM 829 N N . LEU A 1 106 ? 17.798 -4.616 3.055 1.00 98.31 106 LEU A N 1
ATOM 830 C CA . LEU A 1 106 ? 17.606 -5.662 2.056 1.00 98.31 106 LEU A CA 1
ATOM 831 C C . LEU A 1 106 ? 17.207 -5.087 0.691 1.00 98.31 106 LEU A C 1
ATOM 833 O O . LEU A 1 106 ? 17.787 -5.473 -0.324 1.00 98.31 106 LEU A O 1
ATOM 837 N N . ILE A 1 107 ? 16.242 -4.162 0.647 1.00 97.94 107 ILE A N 1
ATOM 838 C CA . ILE A 1 107 ? 15.782 -3.590 -0.628 1.00 97.94 107 ILE A CA 1
ATOM 839 C C . ILE A 1 107 ? 16.821 -2.657 -1.259 1.00 97.94 107 ILE A C 1
ATOM 841 O O . ILE A 1 107 ? 16.928 -2.614 -2.486 1.00 97.94 107 ILE A O 1
ATOM 845 N N . ASP A 1 108 ? 17.604 -1.943 -0.446 1.00 97.25 108 ASP A N 1
ATOM 846 C CA . ASP A 1 108 ? 18.646 -1.038 -0.934 1.00 97.25 108 ASP A CA 1
ATOM 847 C C . ASP A 1 108 ? 19.834 -1.825 -1.508 1.00 97.25 108 ASP A C 1
ATOM 849 O O . ASP A 1 108 ? 20.325 -1.506 -2.594 1.00 97.25 108 ASP A O 1
ATOM 853 N N . GLU A 1 109 ? 20.257 -2.904 -0.841 1.00 98.00 109 GLU A N 1
ATOM 854 C CA . GLU A 1 109 ? 21.299 -3.795 -1.361 1.00 98.00 109 GLU A CA 1
ATOM 855 C C . GLU A 1 109 ? 20.833 -4.517 -2.635 1.00 98.00 109 GLU A C 1
ATOM 857 O O . GLU A 1 109 ? 21.569 -4.553 -3.626 1.00 98.00 109 GLU A O 1
ATOM 862 N N . ALA A 1 110 ? 19.589 -5.007 -2.665 1.00 98.00 110 ALA A N 1
ATOM 863 C CA . ALA A 1 110 ? 19.006 -5.614 -3.861 1.00 98.00 110 ALA A CA 1
ATOM 864 C C . ALA A 1 110 ? 19.002 -4.640 -5.053 1.00 98.00 110 ALA A C 1
ATOM 866 O O . ALA A 1 110 ? 19.322 -5.024 -6.179 1.00 98.00 110 ALA A O 1
ATOM 867 N N . ASN A 1 111 ? 18.694 -3.362 -4.812 1.00 96.50 111 ASN A N 1
ATOM 868 C CA . ASN A 1 111 ? 18.706 -2.331 -5.846 1.00 96.50 111 ASN A CA 1
ATOM 869 C C . ASN A 1 111 ? 20.114 -2.075 -6.406 1.00 96.50 111 ASN A C 1
ATOM 871 O O . ASN A 1 111 ? 20.278 -1.931 -7.617 1.00 96.50 111 ASN A O 1
ATOM 875 N N . VAL A 1 112 ? 21.145 -2.079 -5.553 1.00 96.25 112 VAL A N 1
ATOM 876 C CA . VAL A 1 112 ? 22.548 -1.984 -5.995 1.00 96.25 112 VAL A CA 1
ATOM 877 C C . VAL A 1 112 ? 22.951 -3.211 -6.819 1.00 96.25 112 VAL A C 1
ATOM 879 O O . VAL A 1 112 ? 23.606 -3.066 -7.853 1.00 96.25 112 VAL A O 1
ATOM 882 N N . LEU A 1 113 ? 22.545 -4.412 -6.399 1.00 97.56 113 LEU A N 1
ATOM 883 C CA . LEU A 1 113 ? 22.871 -5.660 -7.095 1.00 97.56 113 LEU A CA 1
ATOM 884 C C . LEU A 1 113 ? 22.118 -5.837 -8.415 1.00 97.56 113 LEU A C 1
ATOM 886 O O . LEU A 1 113 ? 22.608 -6.543 -9.291 1.00 97.56 113 LEU A O 1
ATOM 890 N N . ALA A 1 114 ? 20.984 -5.163 -8.620 1.00 95.31 114 ALA A N 1
ATOM 891 C CA . ALA A 1 114 ? 20.157 -5.327 -9.818 1.00 95.31 114 ALA A CA 1
ATOM 892 C C . ALA A 1 114 ? 20.916 -5.110 -11.146 1.00 95.31 114 ALA A C 1
ATOM 894 O O . ALA A 1 114 ? 20.504 -5.636 -12.182 1.00 95.31 114 ALA A O 1
ATOM 895 N N . VAL A 1 115 ? 22.030 -4.364 -11.127 1.00 93.69 115 VAL A N 1
ATOM 896 C CA . VAL A 1 115 ? 22.870 -4.104 -12.310 1.00 93.69 115 VAL A CA 1
ATOM 897 C C . VAL A 1 115 ? 24.070 -5.048 -12.458 1.00 93.69 115 VAL A C 1
ATOM 899 O O . VAL A 1 115 ? 24.637 -5.123 -13.548 1.00 93.69 115 VAL A O 1
ATOM 902 N N . THR A 1 116 ? 24.473 -5.762 -11.403 1.00 97.44 116 THR A N 1
ATOM 903 C CA . THR A 1 116 ? 25.669 -6.629 -11.391 1.00 97.44 116 THR A CA 1
ATOM 904 C C . THR A 1 116 ? 25.356 -8.110 -11.187 1.00 97.44 116 THR A C 1
ATOM 906 O O . THR A 1 116 ? 26.037 -8.947 -11.776 1.00 97.44 116 THR A O 1
ATOM 909 N N . ASP A 1 117 ? 24.333 -8.437 -10.399 1.00 98.12 117 ASP A N 1
ATOM 910 C CA . ASP A 1 117 ? 23.870 -9.791 -10.102 1.00 98.12 117 ASP A CA 1
ATOM 911 C C . ASP A 1 117 ? 22.340 -9.808 -9.959 1.00 98.12 117 ASP A C 1
ATOM 913 O O . ASP A 1 117 ? 21.760 -9.582 -8.893 1.00 98.12 117 ASP A O 1
ATOM 917 N N . ARG A 1 118 ? 21.670 -10.062 -11.085 1.00 96.94 118 ARG A N 1
ATOM 918 C CA . ARG A 1 118 ? 20.209 -10.010 -11.158 1.00 96.94 118 ARG A CA 1
ATOM 919 C C . ARG A 1 118 ? 19.533 -11.137 -10.376 1.00 96.94 118 ARG A C 1
ATOM 921 O O . ARG A 1 118 ? 18.461 -10.907 -9.830 1.00 96.94 118 ARG A O 1
ATOM 928 N N . GLU A 1 119 ? 20.126 -12.330 -10.336 1.00 98.25 119 GLU A N 1
ATOM 929 C CA . GLU A 1 119 ? 19.536 -13.476 -9.627 1.00 98.25 119 GLU A CA 1
ATOM 930 C C . GLU A 1 119 ? 19.590 -13.258 -8.111 1.00 98.25 119 GLU A C 1
ATOM 932 O O . GLU A 1 119 ? 18.604 -13.511 -7.416 1.00 98.25 119 GLU A O 1
ATOM 937 N N . ALA A 1 120 ? 20.703 -12.712 -7.604 1.00 98.44 120 ALA A N 1
ATOM 938 C CA . ALA A 1 120 ? 20.805 -12.319 -6.203 1.00 98.44 120 ALA A CA 1
ATOM 939 C C . ALA A 1 120 ? 19.793 -11.217 -5.849 1.00 98.44 120 ALA A C 1
ATOM 941 O O . ALA A 1 120 ? 19.042 -11.362 -4.882 1.00 98.44 120 ALA A O 1
ATOM 942 N N . ALA A 1 121 ? 19.712 -10.155 -6.660 1.00 98.38 121 ALA A N 1
ATOM 943 C CA . ALA A 1 121 ? 18.755 -9.069 -6.447 1.00 98.38 121 ALA A CA 1
ATOM 944 C C . ALA A 1 121 ? 17.297 -9.563 -6.441 1.00 98.38 121 ALA A C 1
ATOM 946 O O . ALA A 1 121 ? 16.511 -9.173 -5.579 1.00 98.38 121 ALA A O 1
ATOM 947 N N . GLU A 1 122 ? 16.931 -10.453 -7.369 1.00 98.38 122 GLU A N 1
ATOM 948 C CA . GLU A 1 122 ? 15.593 -11.047 -7.437 1.00 98.38 122 GLU A CA 1
ATOM 949 C C . GLU A 1 122 ? 15.243 -11.817 -6.158 1.00 98.38 122 GLU A C 1
ATOM 951 O O . GLU A 1 122 ? 14.176 -11.596 -5.580 1.00 98.38 122 GLU A O 1
ATOM 956 N N . ALA A 1 123 ? 16.148 -12.671 -5.669 1.00 98.62 123 ALA A N 1
ATOM 957 C CA . ALA A 1 123 ? 15.929 -13.423 -4.436 1.00 98.62 123 ALA A CA 1
ATOM 958 C C . ALA A 1 123 ? 15.702 -12.498 -3.227 1.00 98.62 123 ALA 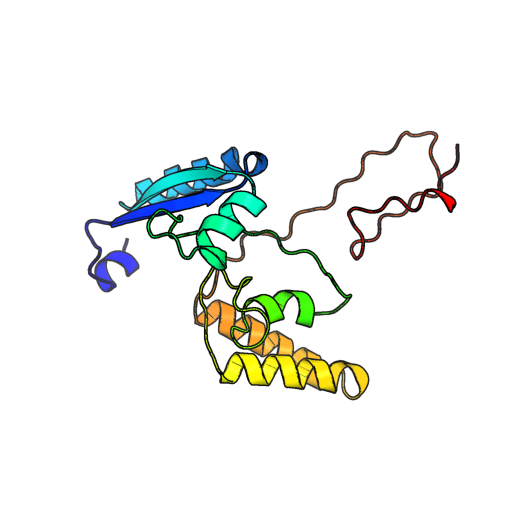A C 1
ATOM 960 O O . ALA A 1 123 ? 14.822 -12.759 -2.403 1.00 98.62 123 ALA A O 1
ATOM 961 N N . MET A 1 124 ? 16.448 -11.395 -3.148 1.00 98.75 124 MET A N 1
ATOM 962 C CA . MET A 1 124 ? 16.316 -10.404 -2.078 1.00 98.75 124 MET A CA 1
ATOM 963 C C . MET A 1 124 ? 15.008 -9.616 -2.172 1.00 98.75 124 MET A C 1
ATOM 965 O O . MET A 1 124 ? 14.335 -9.430 -1.161 1.00 98.75 124 MET A O 1
ATOM 969 N N . PHE A 1 125 ? 14.589 -9.208 -3.373 1.00 98.56 125 PHE A N 1
ATOM 970 C CA . PHE A 1 125 ? 13.294 -8.549 -3.560 1.00 98.56 125 PHE A CA 1
ATOM 971 C C . PHE A 1 125 ? 12.112 -9.466 -3.234 1.00 98.56 125 PHE A C 1
ATOM 973 O O . PHE A 1 125 ? 11.109 -8.996 -2.695 1.00 98.56 125 PHE A O 1
ATOM 980 N N . ILE A 1 126 ? 12.206 -10.763 -3.539 1.00 98.62 126 ILE A N 1
ATOM 981 C CA . ILE A 1 126 ? 11.189 -11.748 -3.143 1.00 98.62 126 ILE A CA 1
ATOM 982 C C . ILE A 1 126 ? 11.126 -11.860 -1.618 1.00 98.62 126 ILE A C 1
ATOM 984 O O . ILE A 1 126 ? 10.036 -11.920 -1.052 1.00 98.62 126 ILE A O 1
ATOM 988 N N . GLU A 1 127 ? 12.275 -11.882 -0.947 1.00 98.69 127 GLU A N 1
ATOM 989 C CA . GLU A 1 127 ? 12.317 -11.947 0.511 1.00 98.69 127 GLU A CA 1
ATOM 990 C C . GLU A 1 127 ? 11.747 -10.677 1.156 1.00 98.69 127 GLU A C 1
ATOM 992 O O . GLU A 1 127 ? 10.917 -10.772 2.056 1.00 98.69 127 GLU A O 1
ATOM 997 N N . ALA A 1 128 ? 12.062 -9.497 0.622 1.00 98.50 128 ALA A N 1
ATOM 998 C CA . ALA A 1 128 ? 11.474 -8.235 1.068 1.00 98.50 128 ALA A CA 1
ATOM 999 C C . ALA A 1 128 ? 9.937 -8.231 0.950 1.00 98.50 128 ALA A C 1
ATOM 1001 O O . ALA A 1 128 ? 9.239 -7.820 1.875 1.00 98.50 128 ALA A O 1
ATOM 1002 N N . GLN A 1 129 ? 9.387 -8.758 -0.150 1.00 98.12 129 GLN A N 1
ATOM 1003 C CA . GLN A 1 129 ? 7.935 -8.914 -0.316 1.00 98.12 129 GLN A CA 1
ATOM 1004 C C . GLN A 1 129 ? 7.325 -9.868 0.722 1.00 98.12 129 GLN A C 1
ATOM 1006 O O . GLN A 1 129 ? 6.211 -9.640 1.194 1.00 98.12 129 GLN A O 1
ATOM 1011 N N . ARG A 1 130 ? 8.042 -10.937 1.099 1.00 98.38 130 ARG A N 1
ATOM 1012 C CA . ARG A 1 130 ? 7.597 -11.849 2.165 1.00 98.38 130 ARG A CA 1
ATOM 1013 C C . ARG A 1 130 ? 7.579 -11.155 3.517 1.00 98.38 130 ARG A C 1
ATOM 1015 O O . ARG A 1 130 ? 6.605 -11.342 4.232 1.00 98.38 130 ARG A O 1
ATOM 1022 N N . MET A 1 131 ? 8.579 -10.325 3.822 1.00 98.50 131 MET A N 1
ATOM 1023 C CA . MET A 1 131 ? 8.596 -9.530 5.054 1.00 98.50 131 MET A CA 1
ATOM 1024 C C . MET A 1 131 ? 7.360 -8.631 5.150 1.00 98.50 131 MET A C 1
ATOM 1026 O O . MET A 1 131 ? 6.646 -8.701 6.142 1.00 98.50 131 MET A O 1
ATOM 1030 N N . LEU A 1 132 ? 7.031 -7.871 4.096 1.00 97.94 132 LEU A N 1
ATOM 1031 C CA . LEU A 1 132 ? 5.830 -7.021 4.097 1.00 97.94 132 LEU A CA 1
ATOM 1032 C C . LEU A 1 132 ? 4.535 -7.820 4.301 1.00 97.94 132 LEU A C 1
ATOM 1034 O O . LEU A 1 132 ? 3.627 -7.357 4.988 1.00 97.94 132 LEU A O 1
ATOM 1038 N N . ARG A 1 133 ? 4.436 -9.012 3.700 1.00 97.06 133 ARG A N 1
ATOM 1039 C CA . ARG A 1 133 ? 3.283 -9.906 3.872 1.00 97.06 133 ARG A CA 1
ATOM 1040 C C . ARG A 1 133 ? 3.195 -10.440 5.300 1.00 97.06 133 ARG A C 1
ATOM 1042 O O . ARG A 1 133 ? 2.111 -10.433 5.874 1.00 97.06 133 ARG A O 1
ATOM 1049 N N . ASP A 1 134 ? 4.301 -10.949 5.830 1.00 97.50 134 ASP A N 1
ATOM 1050 C CA . ASP A 1 134 ? 4.342 -11.631 7.127 1.00 97.50 134 ASP A CA 1
ATOM 1051 C C . ASP A 1 134 ? 4.169 -10.637 8.282 1.00 97.50 134 ASP A C 1
ATOM 1053 O O . ASP A 1 134 ? 3.480 -10.948 9.253 1.00 97.50 134 ASP A O 1
ATOM 1057 N N . ASP A 1 135 ? 4.690 -9.419 8.123 1.00 97.38 135 ASP A N 1
ATOM 1058 C CA . ASP A 1 135 ? 4.495 -8.310 9.060 1.00 97.38 135 ASP A CA 1
ATOM 1059 C C . ASP A 1 135 ? 3.141 -7.601 8.870 1.00 97.38 135 ASP A C 1
ATOM 1061 O O . ASP A 1 135 ? 2.784 -6.728 9.660 1.00 97.38 135 ASP A O 1
ATOM 1065 N N . VAL A 1 136 ? 2.372 -7.967 7.835 1.00 95.88 136 VAL A N 1
ATOM 1066 C CA . VAL A 1 136 ? 1.080 -7.354 7.479 1.00 95.88 136 VAL A CA 1
ATOM 1067 C C . VAL A 1 136 ? 1.209 -5.830 7.313 1.00 95.88 136 VAL A C 1
ATOM 1069 O O . VAL A 1 136 ? 0.361 -5.053 7.746 1.00 95.88 136 VAL A O 1
ATOM 1072 N N . ALA A 1 137 ? 2.288 -5.392 6.655 1.00 96.44 137 ALA A N 1
ATOM 1073 C CA . ALA A 1 137 ? 2.594 -3.976 6.449 1.00 96.44 137 ALA A CA 1
ATOM 1074 C C . ALA A 1 137 ? 1.530 -3.255 5.605 1.00 96.44 137 ALA A C 1
ATOM 1076 O O . ALA A 1 137 ? 1.379 -2.044 5.705 1.00 96.44 137 ALA A O 1
ATOM 1077 N N . ALA A 1 138 ? 0.806 -3.982 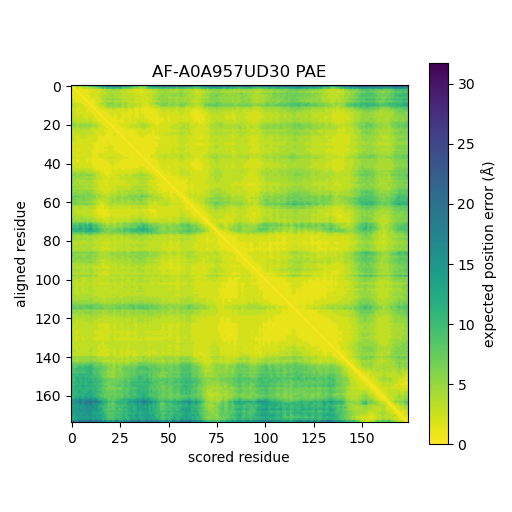4.756 1.00 95.62 138 ALA A N 1
ATOM 1078 C CA . ALA A 1 138 ? -0.363 -3.507 4.029 1.00 95.62 138 ALA A CA 1
ATOM 1079 C C . ALA A 1 138 ? -1.220 -4.700 3.589 1.00 95.62 138 ALA A C 1
ATOM 1081 O O . ALA A 1 138 ? -0.773 -5.851 3.589 1.00 95.62 138 ALA A O 1
ATOM 1082 N N . ILE A 1 139 ? -2.444 -4.419 3.143 1.00 94.88 139 ILE A N 1
ATOM 1083 C CA . ILE A 1 139 ? -3.263 -5.395 2.426 1.00 94.88 139 ILE A CA 1
ATOM 1084 C C . ILE A 1 139 ? -3.105 -5.134 0.928 1.00 94.88 139 ILE A C 1
ATOM 1086 O O . ILE A 1 139 ? -3.616 -4.150 0.400 1.00 94.88 139 ILE A O 1
ATOM 1090 N N . PHE A 1 140 ? -2.410 -6.031 0.231 1.00 93.81 140 PHE A N 1
ATOM 1091 C CA . PHE A 1 140 ? -2.219 -5.956 -1.218 1.00 93.81 140 PHE A CA 1
ATOM 1092 C C . PHE A 1 140 ? -3.449 -6.530 -1.939 1.00 93.81 140 PHE A C 1
ATOM 1094 O O . PHE A 1 140 ? -3.591 -7.744 -2.077 1.00 93.81 140 PHE A O 1
ATOM 1101 N N . ILE A 1 141 ? -4.377 -5.652 -2.337 1.00 91.44 141 ILE A N 1
ATOM 1102 C CA . ILE A 1 141 ? -5.724 -6.038 -2.796 1.00 91.44 141 ILE A CA 1
ATOM 1103 C C . ILE A 1 141 ? -5.718 -6.576 -4.231 1.00 91.44 141 ILE A C 1
ATOM 1105 O O . ILE A 1 141 ? -6.325 -7.612 -4.505 1.00 91.44 141 ILE A O 1
ATOM 1109 N N . MET A 1 142 ? -5.097 -5.849 -5.162 1.00 90.06 142 MET A N 1
ATOM 1110 C CA . MET A 1 142 ? -5.057 -6.218 -6.578 1.00 90.06 1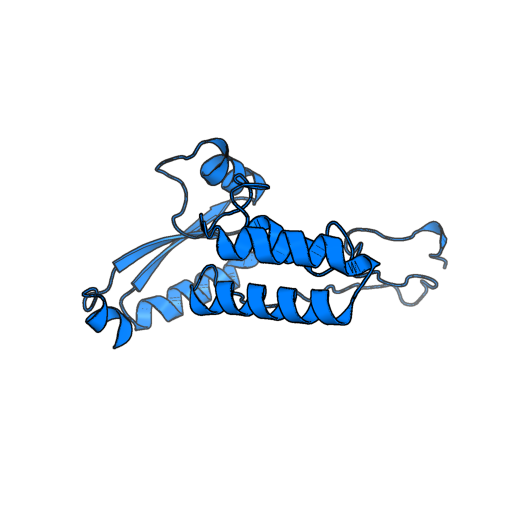42 MET A CA 1
ATOM 1111 C C . MET A 1 142 ? -4.004 -5.426 -7.351 1.00 90.06 142 MET A C 1
ATOM 1113 O O . MET A 1 142 ? -3.711 -4.282 -7.007 1.00 90.06 142 MET A O 1
ATOM 1117 N N . ASP A 1 143 ? -3.576 -5.988 -8.479 1.00 89.56 143 ASP A N 1
ATOM 1118 C CA . ASP A 1 143 ? -2.966 -5.225 -9.565 1.00 89.56 143 ASP A CA 1
ATOM 1119 C C . ASP A 1 143 ? -4.081 -4.636 -10.442 1.00 89.56 143 ASP A C 1
ATOM 1121 O O . ASP A 1 143 ? -4.854 -5.367 -11.072 1.00 89.56 143 ASP A O 1
ATOM 1125 N N . LYS A 1 144 ? -4.201 -3.304 -10.465 1.00 85.25 144 LYS A N 1
ATOM 1126 C CA . LYS A 1 144 ? -5.240 -2.614 -11.242 1.00 85.25 144 LYS A CA 1
ATOM 1127 C C . LYS A 1 144 ? -4.958 -2.772 -12.747 1.00 85.25 144 LYS A C 1
ATOM 1129 O O . LYS A 1 144 ? -3.884 -2.373 -13.198 1.00 85.25 144 LYS A O 1
ATOM 1134 N N . PRO A 1 145 ? -5.902 -3.298 -13.550 1.00 84.25 145 PRO A N 1
ATOM 1135 C CA . PRO A 1 145 ? -5.716 -3.389 -14.992 1.00 84.25 145 PRO A CA 1
ATOM 1136 C C . PRO A 1 145 ? -5.727 -1.997 -15.637 1.00 84.25 145 PRO A C 1
ATOM 1138 O O . PRO A 1 145 ? -6.588 -1.170 -15.333 1.00 84.25 145 PRO A O 1
ATOM 1141 N N . ASP A 1 146 ? -4.806 -1.773 -16.574 1.00 81.38 146 ASP A N 1
ATOM 1142 C CA . ASP A 1 146 ? -4.781 -0.586 -17.432 1.00 81.38 146 ASP A CA 1
ATOM 1143 C C . ASP A 1 146 ? -5.556 -0.872 -18.730 1.00 81.38 146 ASP A C 1
ATOM 1145 O O . ASP A 1 146 ? -5.153 -1.708 -19.546 1.00 81.38 146 ASP A O 1
ATOM 1149 N N . LEU A 1 147 ? -6.719 -0.233 -18.889 1.00 83.75 147 LEU A N 1
ATOM 1150 C CA . LEU A 1 147 ? -7.631 -0.468 -20.006 1.00 83.75 147 LEU A CA 1
ATOM 1151 C C . LEU A 1 147 ? -7.641 0.728 -20.959 1.00 83.75 147 LEU A C 1
ATOM 1153 O O . LEU A 1 147 ? -8.094 1.816 -20.609 1.00 83.75 147 LEU A O 1
ATOM 1157 N N . SER A 1 148 ? -7.260 0.493 -22.214 1.00 85.44 148 SER A N 1
ATOM 1158 C CA . SER A 1 148 ? -7.352 1.492 -23.283 1.00 85.44 148 SER A CA 1
ATOM 1159 C C . SER A 1 148 ? -8.490 1.165 -24.253 1.00 85.44 148 SER A C 1
ATOM 1161 O O . SER A 1 148 ? -8.552 0.069 -24.809 1.00 85.44 148 SER A O 1
ATOM 1163 N N . ILE A 1 149 ? -9.372 2.136 -24.507 1.00 88.38 149 ILE A N 1
ATOM 1164 C CA . ILE A 1 149 ? -10.411 2.050 -25.544 1.00 88.38 149 ILE A CA 1
ATOM 1165 C C . ILE A 1 149 ? -9.961 2.892 -26.738 1.00 88.38 149 ILE A C 1
ATOM 1167 O O . ILE A 1 149 ? -9.739 4.094 -26.610 1.00 88.38 149 ILE A O 1
ATOM 1171 N N . ILE A 1 150 ? -9.820 2.260 -27.904 1.00 88.94 150 ILE A N 1
ATOM 1172 C CA . ILE A 1 150 ? -9.227 2.873 -29.100 1.00 88.94 150 ILE A CA 1
ATOM 1173 C C . ILE A 1 150 ? -10.237 2.809 -30.248 1.00 88.94 150 ILE A C 1
ATOM 1175 O O . ILE A 1 150 ? -10.910 1.794 -30.435 1.00 88.94 150 ILE A O 1
ATOM 1179 N N . ALA A 1 151 ? -10.355 3.892 -31.021 1.00 93.00 151 ALA A N 1
ATOM 1180 C CA . ALA A 1 151 ? -11.186 3.903 -32.223 1.00 93.00 151 ALA A CA 1
ATOM 1181 C C . ALA A 1 151 ? -10.665 2.890 -33.255 1.00 93.00 151 ALA A C 1
ATOM 1183 O O . ALA A 1 151 ? -9.459 2.743 -33.430 1.00 93.00 151 ALA A O 1
ATOM 1184 N N . SER A 1 152 ? -11.567 2.212 -33.967 1.00 93.94 152 SER A N 1
ATOM 1185 C CA . SER A 1 152 ? -11.197 1.131 -34.892 1.00 93.94 152 SER A CA 1
ATOM 1186 C C . SER A 1 152 ? -10.355 1.584 -36.090 1.00 93.94 152 SER A C 1
ATOM 1188 O O . SER A 1 152 ? -9.740 0.748 -36.743 1.00 93.94 152 SER A O 1
ATOM 1190 N N . ASP A 1 153 ? -10.368 2.880 -36.409 1.00 95.56 153 ASP A N 1
ATOM 1191 C CA . ASP A 1 153 ? -9.569 3.496 -37.472 1.00 95.56 153 ASP A CA 1
ATOM 1192 C C . ASP A 1 153 ? -8.216 4.036 -36.976 1.00 95.56 153 ASP A C 1
ATOM 1194 O O . ASP A 1 153 ? -7.412 4.487 -37.785 1.00 95.56 153 ASP A O 1
ATOM 1198 N N . LEU A 1 154 ? -7.939 3.987 -35.668 1.00 93.06 154 LEU A N 1
ATOM 1199 C CA . LEU A 1 154 ? -6.646 4.378 -35.113 1.00 93.06 154 LEU A CA 1
ATOM 1200 C C . LEU A 1 154 ? -5.663 3.206 -35.136 1.00 93.06 154 LEU A C 1
ATOM 1202 O O . LEU A 1 154 ? -5.949 2.104 -34.674 1.00 93.06 154 LEU A O 1
ATOM 1206 N N . THR A 1 155 ? -4.454 3.479 -35.615 1.00 92.75 155 THR A N 1
ATOM 1207 C CA . THR A 1 155 ? -3.336 2.530 -35.659 1.00 92.75 155 THR A CA 1
ATOM 1208 C C . THR A 1 155 ? -2.102 3.106 -34.964 1.00 92.75 155 THR A C 1
ATOM 1210 O O . THR A 1 155 ? -2.008 4.312 -34.726 1.00 92.75 155 THR A O 1
ATOM 1213 N N . GLY A 1 156 ? -1.150 2.241 -34.600 1.00 91.31 156 GLY A N 1
ATOM 1214 C CA . GLY A 1 156 ? 0.147 2.645 -34.041 1.00 91.31 156 GLY A CA 1
ATOM 1215 C C . GLY A 1 156 ? 0.161 2.982 -32.544 1.00 91.31 156 GLY A C 1
ATOM 1216 O O . GLY A 1 156 ? 1.224 3.274 -32.001 1.00 91.31 156 GLY A O 1
ATOM 1217 N N . TYR A 1 157 ? -0.979 2.898 -31.850 1.00 89.88 157 TYR A N 1
ATOM 1218 C CA . TYR A 1 157 ? -0.999 2.924 -30.387 1.00 89.88 157 TYR A CA 1
ATOM 1219 C C . TYR A 1 157 ? -0.532 1.578 -29.822 1.00 89.88 157 TYR A C 1
ATOM 1221 O O . TYR A 1 157 ? -1.017 0.520 -30.220 1.00 89.88 157 TYR A O 1
ATOM 1229 N N . THR A 1 158 ? 0.406 1.618 -28.880 1.00 88.31 158 THR A N 1
ATOM 1230 C CA . THR A 1 158 ? 0.822 0.466 -28.075 1.00 88.31 158 THR A CA 1
ATOM 1231 C C . THR A 1 158 ? 0.908 0.933 -26.624 1.00 88.31 158 THR A C 1
ATOM 1233 O O . THR A 1 158 ? 1.659 1.880 -26.368 1.00 88.31 158 THR A O 1
ATOM 1236 N N . PRO A 1 159 ? 0.143 0.335 -25.692 1.00 85.50 159 PRO A N 1
ATOM 1237 C CA . PRO A 1 159 ? 0.213 0.710 -24.287 1.00 85.50 159 PRO A CA 1
ATOM 1238 C C . PRO A 1 159 ? 1.594 0.360 -23.727 1.00 85.50 159 PRO A C 1
ATOM 1240 O O . PRO A 1 159 ? 2.190 -0.655 -24.094 1.00 85.50 159 PRO A O 1
ATOM 1243 N N . ASN A 1 160 ? 2.103 1.207 -22.836 1.00 85.38 160 ASN A N 1
ATOM 1244 C CA . ASN A 1 160 ? 3.339 0.952 -22.112 1.00 85.38 160 ASN A CA 1
ATOM 1245 C C . ASN A 1 160 ? 3.036 0.954 -20.608 1.00 85.38 160 ASN A C 1
ATOM 1247 O O . ASN A 1 160 ? 2.811 2.032 -20.063 1.00 85.38 160 ASN A O 1
ATOM 1251 N N . PRO A 1 161 ? 3.068 -0.208 -19.933 1.00 81.75 161 PRO A N 1
ATOM 1252 C CA . PRO A 1 161 ? 2.770 -0.305 -18.503 1.00 81.75 161 PRO A CA 1
ATOM 1253 C C . PRO A 1 161 ? 3.685 0.541 -17.609 1.00 81.75 161 PRO A C 1
ATOM 1255 O O . PRO A 1 161 ? 3.278 0.944 -16.526 1.00 81.75 161 PRO A O 1
ATOM 1258 N N . ALA A 1 162 ? 4.904 0.854 -18.063 1.00 83.12 162 ALA A N 1
ATOM 1259 C CA . ALA A 1 162 ? 5.810 1.753 -17.347 1.00 83.12 162 ALA A CA 1
ATOM 1260 C C . ALA A 1 162 ? 5.384 3.232 -17.428 1.00 83.12 162 ALA A C 1
ATOM 1262 O O . ALA A 1 162 ? 5.907 4.066 -16.702 1.00 83.12 162 ALA A O 1
ATOM 1263 N N . TYR A 1 163 ? 4.463 3.567 -18.334 1.00 80.56 163 TYR A N 1
ATOM 1264 C CA . TYR A 1 163 ? 3.996 4.926 -18.590 1.00 80.56 163 TYR A CA 1
ATOM 1265 C C . TYR A 1 163 ? 2.493 4.937 -18.915 1.00 80.56 163 TYR A C 1
ATOM 1267 O O . TYR A 1 163 ? 2.083 5.527 -19.919 1.00 80.56 163 TYR A O 1
ATOM 1275 N N . GLY A 1 164 ? 1.674 4.286 -18.079 1.00 77.38 164 GLY A N 1
ATOM 1276 C CA . GLY A 1 164 ? 0.233 4.077 -18.322 1.00 77.38 164 GLY A CA 1
ATOM 1277 C C . GLY A 1 164 ? -0.576 5.365 -18.537 1.00 77.38 164 GLY A C 1
ATOM 1278 O O . GLY A 1 164 ? -1.560 5.382 -19.267 1.00 77.38 164 GLY A O 1
ATOM 1279 N N . PHE A 1 165 ? -0.104 6.497 -18.008 1.00 76.06 165 PHE A N 1
ATOM 1280 C CA . PHE A 1 165 ? -0.729 7.810 -18.210 1.00 76.06 165 PHE A CA 1
ATOM 1281 C C . PHE A 1 165 ? -0.242 8.555 -19.463 1.00 76.06 165 PHE A C 1
ATOM 1283 O O . PHE A 1 165 ? -0.557 9.731 -19.649 1.00 76.06 165 PHE A O 1
ATOM 1290 N N . THR A 1 166 ? 0.542 7.907 -20.332 1.00 81.50 166 THR A N 1
ATOM 1291 C CA . THR A 1 166 ? 1.099 8.536 -21.535 1.00 81.50 166 THR A CA 1
ATOM 1292 C C . THR A 1 166 ? 0.549 7.917 -22.814 1.00 81.50 166 THR A C 1
ATOM 1294 O O . THR A 1 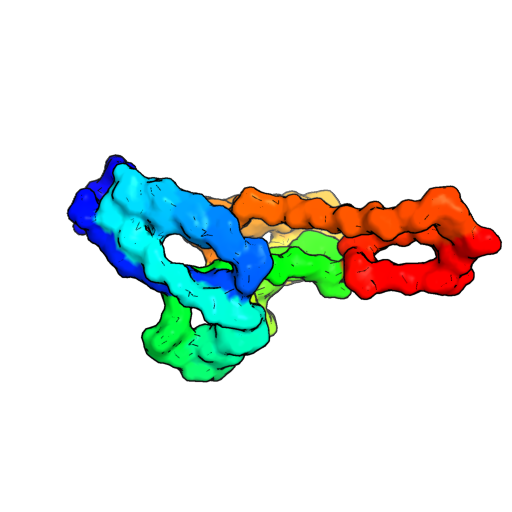166 ? 0.441 6.703 -22.972 1.00 81.50 166 THR A O 1
ATOM 1297 N N . ILE A 1 167 ? 0.229 8.782 -23.776 1.00 84.50 167 ILE A N 1
ATOM 1298 C CA . ILE A 1 167 ? -0.140 8.376 -25.131 1.00 84.50 167 ILE A CA 1
ATOM 1299 C C . ILE A 1 167 ? 1.021 8.762 -26.044 1.00 84.50 167 ILE A C 1
ATOM 1301 O O . ILE A 1 167 ? 1.292 9.960 -26.201 1.00 84.50 167 ILE A O 1
ATOM 1305 N N . PRO A 1 168 ? 1.704 7.799 -26.686 1.00 84.00 168 PRO A N 1
ATOM 1306 C CA . PRO A 1 168 ? 2.807 8.104 -27.583 1.00 84.00 168 PRO A CA 1
ATOM 1307 C C . PRO A 1 168 ? 2.263 8.578 -28.941 1.00 84.00 168 PRO A C 1
ATOM 1309 O O . PRO A 1 168 ? 2.338 7.886 -29.956 1.00 84.00 168 PRO A O 1
ATOM 1312 N N . TRP A 1 169 ? 1.686 9.783 -28.953 1.00 86.25 169 TRP A N 1
ATOM 1313 C CA . TRP A 1 169 ? 0.925 10.350 -30.072 1.00 86.25 169 TRP A CA 1
ATOM 1314 C C . TRP A 1 169 ? 1.715 10.404 -31.386 1.00 86.25 169 TRP A C 1
ATOM 1316 O O . TRP A 1 169 ? 1.130 10.296 -32.461 1.00 86.25 169 TRP A O 1
ATOM 1326 N N . TYR A 1 170 ? 3.046 10.496 -31.315 1.00 90.12 170 TYR A N 1
ATOM 1327 C CA . TYR A 1 170 ? 3.935 10.461 -32.478 1.00 90.12 170 TYR A CA 1
ATOM 1328 C C . TYR A 1 170 ? 3.773 9.200 -33.334 1.00 90.12 170 TYR A C 1
ATOM 1330 O O . TYR A 1 170 ? 3.992 9.270 -34.547 1.00 90.12 170 TYR A O 1
ATOM 1338 N N . TYR A 1 171 ? 3.374 8.074 -32.737 1.00 90.00 171 TYR A N 1
ATOM 1339 C CA . TYR A 1 171 ? 3.158 6.802 -33.434 1.00 90.00 171 TYR A CA 1
ATOM 1340 C C . TYR A 1 171 ? 1.701 6.580 -33.841 1.00 90.00 171 TYR A C 1
ATOM 1342 O O . TYR A 1 171 ? 1.431 5.746 -34.699 1.00 90.00 171 TYR A O 1
ATOM 1350 N N . VAL A 1 172 ? 0.771 7.353 -33.281 1.00 92.62 172 VAL A N 1
ATOM 1351 C CA . VAL A 1 172 ? -0.662 7.187 -33.526 1.00 92.62 172 VAL A CA 1
ATOM 1352 C C . VAL A 1 172 ? -1.047 7.803 -34.874 1.00 92.62 172 VAL A C 1
ATOM 1354 O O . VAL A 1 172 ? -0.653 8.927 -35.202 1.00 92.62 172 VAL A O 1
ATOM 1357 N N . ARG A 1 173 ? -1.805 7.060 -35.682 1.00 92.06 173 ARG A N 1
ATOM 1358 C CA . ARG A 1 173 ? -2.279 7.466 -37.015 1.00 92.06 173 ARG A CA 1
ATOM 1359 C C . ARG A 1 173 ? -3.743 7.085 -37.212 1.00 92.06 173 ARG A C 1
ATOM 1361 O O . ARG A 1 173 ? -4.209 6.132 -36.595 1.00 92.06 173 ARG A O 1
ATOM 1368 N N . ARG A 1 174 ? -4.420 7.814 -38.097 1.00 90.00 174 ARG A N 1
ATOM 1369 C CA . ARG A 1 174 ? -5.629 7.365 -38.797 1.00 90.00 174 ARG A CA 1
ATOM 1370 C C . ARG A 1 174 ? -5.271 7.050 -40.239 1.00 90.00 174 ARG A C 1
ATOM 1372 O O . ARG A 1 174 ? -4.369 7.755 -40.752 1.00 90.00 174 ARG A O 1
#

pLDDT: mean 93.52, std 5.0, range [71.5, 98.75]

Radius of gyration: 19.74 Å; Cα contacts (8 Å, |Δi|>4): 206; chains: 1; bounding box: 46×34×62 Å

Solvent-accessible surface area (backbone atoms only — not comparable to full-atom values): 10440 Å² total; per-residue (Å²): 94,69,70,37,41,76,72,72,34,63,85,32,54,74,51,36,34,30,32,42,76,90,44,46,71,58,54,54,48,50,32,58,57,37,46,78,54,44,28,48,59,44,82,43,78,44,54,65,67,60,49,43,43,37,44,47,73,63,60,38,91,86,37,55,80,37,70,71,81,87,85,75,54,88,49,95,58,75,56,55,78,51,46,38,54,22,52,93,79,29,53,71,61,25,87,65,67,43,79,49,74,69,52,43,52,40,50,53,50,21,57,65,28,52,82,80,38,51,69,62,15,50,57,37,49,53,49,46,54,47,49,39,58,76,70,55,47,61,84,87,85,76,84,82,82,88,84,85,89,74,63,93,68,58,42,60,76,74,91,44,85,73,43,73,93,58,76,69,60,92,51,46,43,115

Sequence (174 aa):
AALLAEAGLADGFEFSMGFDPEERPMAELWQAELAKIGVTLNLEQADFMTRWETAMVNDSPDAPEANTIFWGPDIVGPYTYLVPFNMAVLPDWNFSRYDNPAYNALIDEANVLAVTDREAAEAMFIEAQRMLRDDVAAIFIMDKPDLSIIASDLTGYTPNPAYGFTIPWYYVRR

Secondary structure (DSSP, 8-state):
-HHHHHTT-TT-EEEEEEE-GGGHHHHHHHHHHHHTTTEEEEEEE--HHHHHIIIIIS--TTS-SEE------SSSSTHHHHGGG-TTT-GGG-TT----HHHHHHHHHHHHHTTT-HHHHHHHHHHHHHHHHHTT---------------TT-BS----GGGTT---GGG-B-

Nearest PDB structures (foldseek):
  6ofq-assembly1_A  TM=8.093E-01  e=2.984E-07  Helicobacter pylori SS1
  7og0-assembly2_B  TM=7.046E-01  e=1.935E-05  Haemophilus influenzae 86-028NP
  1xs5-assembly1_A  TM=7.112E-01  e=2.726E-01  Treponema pallidum
  7w3w-assembly1_A  TM=6.308E-01  e=1.031E+00  Vibrio metschnikovii
  6xtv-assembly1_A  TM=6.214E-01  e=1.482E+00  Corynebacterium glutamicum MB001

Foldseek 3Di:
DVVCVVVVNQQEEEFEEEEEPVCVVVLVVCQVVCVVRNYHYHYDYDHPVVLLCCCQVVVHPPRGLHYDDDFAAPDPDLLSVLCLLDCVRNVSSQSLSHYDPVLNVLSVVLVVCCVPPVVSSVVSSVVSVVVCVVVVSDDPPDDDDLDDDDDPQKDQWDADSNCSVDTPVVRIDD